Protein AF-A0A2L2Z9N8-F1 (afdb_monomer_lite)

Secondary structure (DSSP, 8-state):
-HHHHHTTTT--EEEEETTEEEEE-HHHHHHH-HHHHHHHHHS---SEEEE-SS-HHHHHHH-

Sequence (63 aa):
FKKVLDKKVYSDVVLKVNEDKIKAHKLILQARSPVFHNMFTHETAANQIAISVFGSETMKRLL

Foldseek 3Di:
DCCCAVVVPPFQAWEAEPPDTDGDHLVVCLVQDVVSVCCVVPDPDDSYHYDDPDHPVVVVVSD

Structure (mmCIF, N/CA/C/O backbone):
data_AF-A0A2L2Z9N8-F1
#
_entry.id   AF-A0A2L2Z9N8-F1
#
loop_
_atom_site.group_PDB
_atom_site.id
_atom_site.type_symbol
_atom_site.label_atom_id
_atom_site.label_alt_id
_atom_site.label_comp_id
_atom_site.label_asym_id
_atom_site.label_entity_id
_atom_site.label_seq_id
_atom_site.pdbx_PDB_ins_code
_atom_site.Cartn_x
_atom_site.Cartn_y
_atom_site.Cartn_z
_atom_site.occupancy
_atom_site.B_iso_or_equiv
_atom_site.auth_seq_id
_atom_site.auth_comp_id
_atom_site.auth_asym_id
_atom_site.auth_atom_id
_atom_site.pdbx_PDB_model_num
ATOM 1 N N . PHE A 1 1 ? -12.790 -10.778 -0.112 1.00 58.62 1 PHE A N 1
ATOM 2 C CA . PHE A 1 1 ? -11.683 -9.969 -0.672 1.00 58.62 1 PHE A CA 1
ATOM 3 C C . PHE A 1 1 ? -11.990 -8.475 -0.794 1.00 58.62 1 PHE A C 1
ATOM 5 O O . PHE A 1 1 ? -11.206 -7.694 -0.276 1.00 58.62 1 PHE A O 1
ATOM 12 N N . LYS A 1 2 ? -13.130 -8.045 -1.363 1.00 65.75 2 LYS A N 1
ATOM 13 C CA . LYS A 1 2 ? -13.437 -6.608 -1.566 1.00 65.75 2 LYS A CA 1
ATOM 14 C C . LYS A 1 2 ? -13.355 -5.739 -0.295 1.00 65.75 2 LYS A C 1
ATOM 16 O O . LYS A 1 2 ? -12.754 -4.681 -0.338 1.00 65.75 2 LYS A O 1
ATOM 21 N N . LYS A 1 3 ? -13.846 -6.225 0.856 1.00 68.56 3 LYS A N 1
ATOM 22 C CA . LYS A 1 3 ? -13.715 -5.528 2.158 1.00 68.56 3 LYS A CA 1
ATOM 23 C C . LYS A 1 3 ? -12.264 -5.343 2.627 1.00 68.56 3 LYS A C 1
ATOM 25 O O . LYS A 1 3 ? -11.987 -4.359 3.298 1.00 68.56 3 LYS A O 1
ATOM 30 N N . VAL A 1 4 ? -11.364 -6.277 2.311 1.00 72.69 4 VAL A N 1
ATOM 31 C CA . VAL A 1 4 ? -9.950 -6.211 2.722 1.00 72.69 4 VAL A CA 1
ATOM 32 C C . VAL A 1 4 ? -9.233 -5.110 1.943 1.00 72.69 4 VAL A C 1
ATOM 34 O O . VAL A 1 4 ? -8.552 -4.301 2.562 1.00 72.69 4 VAL A O 1
ATOM 37 N N . LEU A 1 5 ? -9.470 -5.017 0.627 1.00 68.62 5 LEU A N 1
ATOM 38 C CA . LEU A 1 5 ? -8.967 -3.917 -0.206 1.00 68.62 5 LEU A CA 1
ATOM 39 C C . LEU A 1 5 ? -9.598 -2.570 0.169 1.00 68.62 5 LEU A C 1
ATOM 41 O O . LEU A 1 5 ? -8.889 -1.620 0.478 1.00 68.62 5 LEU A O 1
ATOM 45 N N . ASP A 1 6 ? -10.929 -2.500 0.165 1.00 73.88 6 ASP A N 1
ATOM 46 C CA . ASP A 1 6 ? -11.677 -1.241 0.259 1.00 73.88 6 ASP A CA 1
ATOM 47 C C . ASP A 1 6 ? -11.529 -0.579 1.635 1.00 73.88 6 ASP A C 1
ATOM 49 O O . ASP A 1 6 ? -11.225 0.607 1.747 1.00 73.88 6 ASP A O 1
ATOM 53 N N . LYS A 1 7 ? -11.625 -1.379 2.705 1.00 74.81 7 LYS A N 1
ATOM 54 C CA . LYS A 1 7 ? -11.434 -0.897 4.080 1.00 74.81 7 LYS A CA 1
ATOM 55 C C . LYS A 1 7 ? -9.987 -0.980 4.556 1.00 74.81 7 LYS A C 1
ATOM 57 O O . LYS A 1 7 ? -9.714 -0.648 5.708 1.00 74.81 7 LYS A O 1
ATOM 62 N N . LYS A 1 8 ? -9.066 -1.438 3.699 1.00 73.38 8 LYS A N 1
ATOM 63 C CA . LYS A 1 8 ? -7.628 -1.54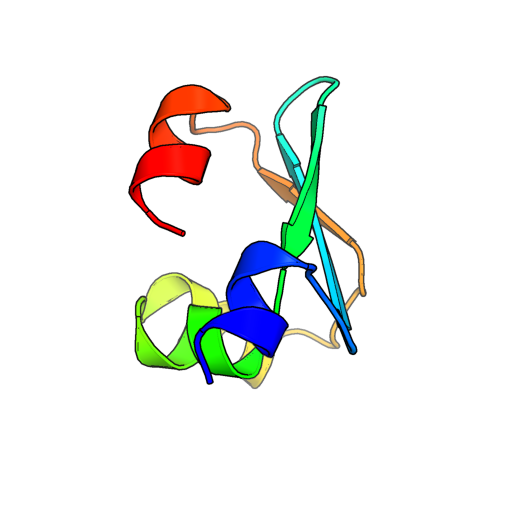3 3.995 1.00 73.38 8 LYS A CA 1
ATOM 64 C C . LYS A 1 8 ? -7.333 -2.313 5.291 1.00 73.38 8 LYS A C 1
ATOM 66 O O . LYS A 1 8 ? -6.382 -2.019 6.019 1.00 73.38 8 LYS A O 1
ATOM 71 N N . VAL A 1 9 ? -8.173 -3.298 5.607 1.00 76.31 9 VAL A N 1
ATOM 72 C CA . VAL A 1 9 ? -8.023 -4.128 6.810 1.00 76.31 9 VAL A CA 1
ATOM 73 C C . VAL A 1 9 ? -6.805 -5.028 6.612 1.00 76.31 9 VAL A C 1
ATOM 75 O O . VAL A 1 9 ? -6.619 -5.548 5.515 1.00 76.31 9 VAL A O 1
ATOM 78 N N . TYR A 1 10 ? -5.971 -5.190 7.641 1.00 83.00 10 TYR A N 1
ATOM 79 C CA . TYR A 1 10 ? -4.705 -5.942 7.572 1.00 83.00 10 TYR A CA 1
ATOM 80 C C . TYR A 1 10 ? -3.673 -5.376 6.580 1.00 83.00 10 TYR A C 1
ATOM 82 O O . TYR A 1 10 ? -2.897 -6.127 5.998 1.00 83.00 10 TYR A O 1
ATOM 90 N N . SER A 1 11 ? -3.663 -4.054 6.375 1.00 85.81 11 SER A N 1
ATOM 91 C CA . SER A 1 11 ? -2.583 -3.402 5.622 1.00 85.81 11 SER A CA 1
ATOM 92 C C . SER A 1 11 ? -1.238 -3.637 6.309 1.00 85.81 11 SER A C 1
ATOM 94 O O . SER A 1 11 ? -1.096 -3.347 7.496 1.00 85.81 11 SER A O 1
ATOM 96 N N . ASP A 1 12 ? -0.252 -4.095 5.552 1.00 86.50 12 ASP A N 1
ATOM 97 C CA . ASP A 1 12 ? 1.107 -4.418 6.003 1.00 86.50 12 ASP A CA 1
ATOM 98 C C . ASP A 1 12 ? 2.171 -3.503 5.364 1.00 86.50 12 ASP A C 1
ATOM 100 O O . ASP A 1 12 ? 3.362 -3.623 5.659 1.00 86.50 12 ASP A O 1
ATOM 104 N N . VAL A 1 13 ? 1.749 -2.552 4.521 1.00 86.69 13 VAL A N 1
ATOM 105 C CA . VAL A 1 13 ? 2.612 -1.521 3.934 1.00 86.69 13 VAL A CA 1
ATOM 106 C C . VAL A 1 13 ? 1.899 -0.175 3.793 1.00 86.69 13 VAL A C 1
ATOM 108 O O . VAL A 1 13 ? 0.687 -0.093 3.568 1.00 86.69 13 VAL A O 1
ATOM 111 N N . VAL A 1 14 ? 2.676 0.903 3.913 1.00 88.06 14 VAL A N 1
ATOM 112 C CA . VAL A 1 14 ? 2.252 2.270 3.595 1.00 88.06 14 VAL A CA 1
ATOM 113 C C . VAL A 1 14 ? 3.108 2.813 2.457 1.00 88.06 14 VAL A C 1
ATOM 115 O O . VAL A 1 14 ? 4.320 2.968 2.599 1.00 88.06 14 VAL A O 1
ATOM 118 N N . LEU A 1 15 ? 2.468 3.141 1.339 1.00 84.50 15 LEU A N 1
ATOM 119 C CA . LEU A 1 15 ? 3.096 3.861 0.239 1.00 84.50 15 LEU A CA 1
ATOM 120 C C . LEU A 1 15 ? 2.995 5.359 0.535 1.00 84.50 15 LEU A C 1
ATOM 122 O O . LEU A 1 15 ? 1.894 5.897 0.665 1.00 84.50 15 LEU A O 1
ATOM 126 N N . LYS A 1 16 ? 4.136 6.024 0.685 1.00 82.50 16 LYS A N 1
ATOM 127 C CA . LYS A 1 16 ? 4.233 7.481 0.723 1.00 82.50 16 LYS A CA 1
ATOM 128 C C . LYS A 1 16 ? 4.389 7.975 -0.703 1.00 82.50 16 LYS A C 1
ATOM 130 O O . LYS A 1 16 ? 5.380 7.649 -1.351 1.00 82.50 16 LYS A O 1
ATOM 135 N N . VAL A 1 17 ? 3.419 8.738 -1.179 1.00 79.50 17 VAL A N 1
ATOM 136 C CA . VAL A 1 17 ? 3.446 9.346 -2.508 1.00 79.50 17 VAL A CA 1
ATOM 137 C C . VAL A 1 17 ? 3.338 10.845 -2.300 1.00 79.50 17 VAL A C 1
ATOM 139 O O . VAL A 1 17 ? 2.273 11.336 -1.940 1.00 79.50 17 VAL A O 1
ATOM 142 N N . ASN A 1 18 ? 4.446 11.566 -2.467 1.00 78.56 18 ASN A N 1
ATOM 143 C CA . ASN A 1 18 ? 4.565 12.964 -2.038 1.00 78.56 18 ASN A CA 1
ATOM 144 C C . ASN A 1 18 ? 4.176 13.124 -0.550 1.00 78.56 18 ASN A C 1
ATOM 146 O O . ASN A 1 18 ? 4.772 12.485 0.319 1.00 78.56 18 ASN A O 1
ATOM 150 N N . GLU A 1 19 ? 3.165 13.944 -0.258 1.00 79.50 19 GLU A N 1
ATOM 151 C CA . GLU A 1 19 ? 2.627 14.169 1.090 1.00 79.50 19 GLU A CA 1
ATOM 152 C C . GLU A 1 19 ? 1.548 13.139 1.486 1.00 79.50 19 GLU A C 1
ATOM 154 O O . GLU A 1 19 ? 1.208 13.000 2.665 1.00 79.50 19 GLU A O 1
ATOM 159 N N . ASP A 1 20 ? 1.041 12.359 0.525 1.00 77.75 20 ASP A N 1
ATOM 160 C CA . ASP A 1 20 ? -0.020 11.380 0.743 1.00 77.75 20 ASP A CA 1
ATOM 161 C C . ASP A 1 20 ? 0.514 10.053 1.297 1.00 77.75 20 ASP A C 1
ATOM 163 O O . ASP A 1 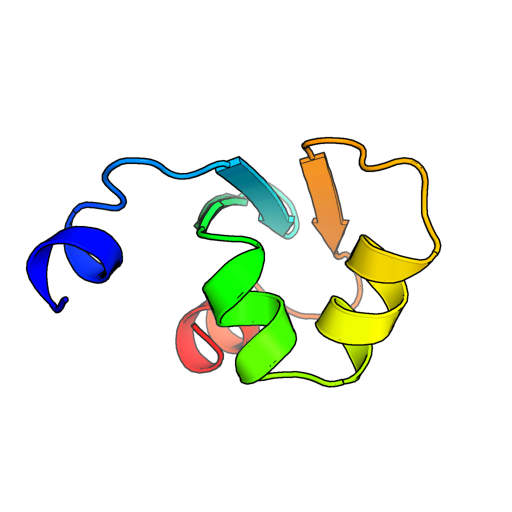20 ? 1.548 9.524 0.880 1.00 77.75 20 ASP A O 1
ATOM 167 N N . LYS A 1 21 ? -0.259 9.447 2.206 1.00 84.06 21 LYS A N 1
ATOM 168 C CA . LYS A 1 21 ? 0.006 8.110 2.758 1.00 84.06 21 LYS A CA 1
ATOM 169 C C . LYS A 1 21 ? -1.099 7.142 2.365 1.00 84.06 21 LYS A C 1
ATOM 171 O O . LYS A 1 21 ? -2.236 7.248 2.824 1.00 84.06 21 LYS A O 1
ATOM 176 N N . ILE A 1 22 ? -0.751 6.137 1.572 1.00 85.88 22 ILE A N 1
ATOM 177 C CA . ILE A 1 22 ? -1.681 5.129 1.073 1.00 85.88 22 ILE A CA 1
ATOM 178 C C . ILE A 1 22 ? -1.369 3.792 1.745 1.00 85.88 22 ILE A C 1
ATOM 180 O O . ILE A 1 22 ? -0.376 3.139 1.442 1.00 85.88 22 ILE A O 1
ATOM 184 N N . LYS A 1 23 ? -2.240 3.362 2.664 1.00 88.69 23 LYS A N 1
ATOM 185 C CA . LYS A 1 23 ? -2.205 1.991 3.198 1.00 88.69 23 LYS A CA 1
ATOM 186 C C . LYS A 1 23 ? -2.579 0.989 2.095 1.00 88.69 23 LYS A C 1
ATOM 188 O O . LYS A 1 23 ? -3.525 1.265 1.347 1.00 88.69 23 LYS A O 1
ATOM 193 N N . ALA A 1 24 ? -1.846 -0.118 2.005 1.00 87.25 24 ALA A N 1
ATOM 194 C CA . ALA A 1 24 ? -2.024 -1.174 1.009 1.00 87.25 24 ALA A CA 1
ATOM 195 C C . ALA A 1 24 ? -1.523 -2.532 1.545 1.00 87.25 24 ALA A C 1
ATOM 197 O O . ALA A 1 24 ? -1.105 -2.636 2.702 1.00 87.25 24 ALA A O 1
ATOM 198 N N . HIS A 1 25 ? -1.562 -3.559 0.691 1.00 88.81 25 HIS A N 1
ATOM 199 C CA . HIS A 1 25 ? -1.137 -4.921 1.018 1.00 88.81 25 HIS A CA 1
ATOM 200 C C . HIS A 1 25 ? 0.027 -5.357 0.129 1.00 88.81 25 HIS A C 1
ATOM 202 O O . HIS A 1 25 ? -0.115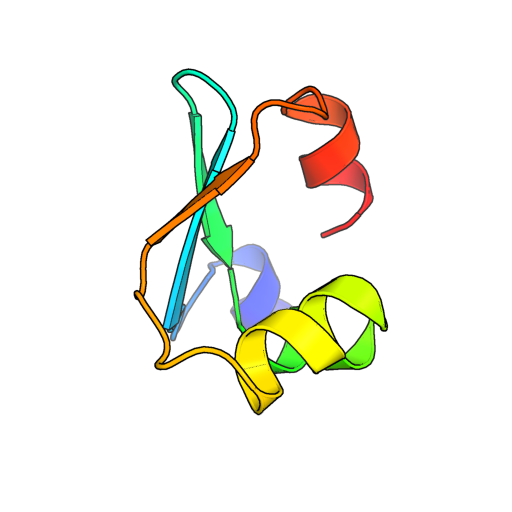 -5.371 -1.098 1.00 88.81 25 HIS A O 1
ATOM 208 N N . LYS A 1 26 ? 1.146 -5.783 0.722 1.00 86.62 26 LYS A N 1
ATOM 209 C CA . LYS A 1 26 ? 2.332 -6.258 -0.007 1.00 86.62 26 LYS A CA 1
ATOM 210 C C . LYS A 1 26 ? 1.9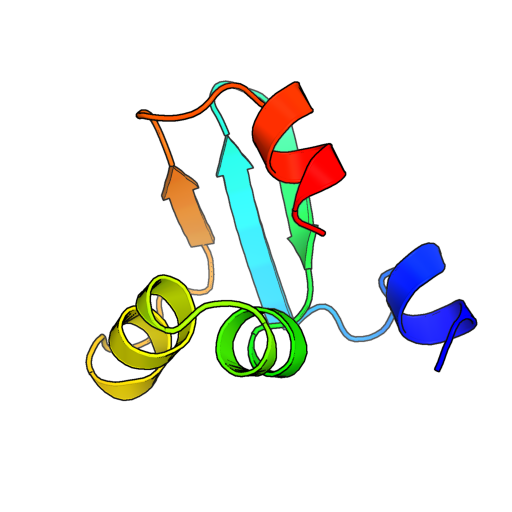68 -7.403 -0.939 1.00 86.62 26 LYS A C 1
ATOM 212 O O . LYS A 1 26 ? 2.335 -7.370 -2.103 1.00 86.62 26 LYS A O 1
ATOM 217 N N . LEU A 1 27 ? 1.206 -8.390 -0.463 1.00 86.81 27 LEU A N 1
ATOM 218 C CA . LEU A 1 27 ? 0.804 -9.553 -1.268 1.00 86.81 27 LEU A CA 1
ATOM 219 C C . LEU A 1 27 ? 0.080 -9.142 -2.563 1.00 86.81 27 LEU A C 1
ATOM 221 O O . LEU A 1 27 ? 0.386 -9.648 -3.640 1.00 86.81 27 LEU A O 1
ATOM 225 N N . ILE A 1 28 ? -0.858 -8.196 -2.463 1.00 86.94 28 ILE A N 1
ATOM 226 C CA . ILE A 1 28 ? -1.645 -7.727 -3.610 1.00 86.94 28 ILE A CA 1
ATOM 227 C C . ILE A 1 28 ? -0.757 -6.926 -4.565 1.00 86.94 28 ILE A C 1
ATOM 229 O O . ILE A 1 28 ? -0.807 -7.148 -5.771 1.00 86.94 28 ILE A O 1
ATOM 233 N N . LEU A 1 29 ? 0.088 -6.038 -4.036 1.00 87.31 29 LEU A N 1
ATOM 234 C CA . LEU A 1 29 ? 1.029 -5.252 -4.834 1.00 87.31 29 LEU A CA 1
ATOM 235 C C . LEU A 1 29 ? 2.004 -6.137 -5.620 1.00 87.31 29 LEU A C 1
ATOM 237 O O . LEU A 1 29 ? 2.189 -5.918 -6.815 1.00 87.31 29 LEU A O 1
ATOM 241 N N . GLN A 1 30 ? 2.568 -7.165 -4.982 1.00 87.88 30 GLN A N 1
ATOM 242 C CA . GLN A 1 30 ? 3.466 -8.127 -5.627 1.00 87.88 30 GLN A CA 1
ATOM 243 C C . GLN A 1 30 ? 2.760 -8.918 -6.732 1.00 87.88 30 GLN A C 1
ATOM 245 O O . GLN A 1 30 ? 3.307 -9.084 -7.816 1.00 87.88 30 GLN A O 1
ATOM 250 N N . ALA A 1 31 ? 1.524 -9.368 -6.490 1.00 88.00 31 ALA A N 1
ATOM 251 C CA . ALA A 1 31 ? 0.752 -10.112 -7.486 1.00 88.00 31 ALA A CA 1
ATOM 252 C C . ALA A 1 31 ? 0.363 -9.259 -8.708 1.00 88.00 31 ALA A C 1
ATOM 254 O O . ALA A 1 31 ? 0.125 -9.794 -9.789 1.00 88.00 31 ALA A O 1
ATOM 255 N N . ARG A 1 32 ? 0.257 -7.936 -8.537 1.00 87.50 32 ARG A N 1
ATOM 256 C CA . ARG A 1 32 ? -0.226 -7.001 -9.566 1.00 87.50 32 ARG A CA 1
ATOM 257 C C . ARG A 1 32 ? 0.896 -6.262 -10.290 1.00 87.50 32 ARG A C 1
ATOM 259 O O . ARG A 1 32 ? 0.634 -5.667 -11.331 1.00 87.50 32 ARG A O 1
ATOM 266 N N . SER A 1 33 ? 2.118 -6.281 -9.761 1.00 84.25 33 SER A N 1
ATOM 267 C CA . SER A 1 33 ? 3.253 -5.568 -10.336 1.00 84.25 33 SER A CA 1
ATOM 268 C C . SER A 1 33 ? 4.566 -6.311 -10.083 1.00 84.25 33 SER A C 1
ATOM 270 O O . SER A 1 33 ? 4.962 -6.466 -8.924 1.00 84.25 33 SER A O 1
ATOM 272 N N . PRO A 1 34 ? 5.304 -6.690 -11.141 1.00 83.56 34 PRO A N 1
ATOM 273 C CA . PRO A 1 34 ? 6.618 -7.312 -10.995 1.00 83.56 34 PRO A CA 1
ATOM 274 C C . PRO A 1 34 ? 7.642 -6.380 -10.326 1.00 83.56 34 PRO A C 1
ATOM 276 O O . PRO A 1 34 ? 8.569 -6.851 -9.677 1.00 83.56 34 PRO A O 1
ATOM 279 N N . VAL A 1 35 ? 7.448 -5.058 -10.404 1.00 83.81 35 VAL A N 1
ATOM 280 C CA . VAL A 1 35 ? 8.289 -4.085 -9.688 1.00 83.81 35 VAL A CA 1
ATOM 281 C C . VAL A 1 35 ? 8.109 -4.237 -8.181 1.00 83.81 35 VAL A C 1
ATOM 283 O O . VAL A 1 35 ? 9.089 -4.371 -7.455 1.00 83.81 35 VAL A O 1
ATOM 286 N N . PHE A 1 36 ? 6.859 -4.276 -7.709 1.00 84.94 36 PHE A N 1
ATOM 287 C CA . PHE A 1 36 ? 6.582 -4.506 -6.293 1.00 84.94 36 PHE A CA 1
ATOM 288 C C . PHE A 1 36 ? 6.964 -5.928 -5.869 1.00 84.94 36 PHE A C 1
ATOM 290 O O . PHE A 1 36 ? 7.452 -6.101 -4.759 1.00 84.94 36 PHE A O 1
ATOM 297 N N . HIS A 1 37 ? 6.802 -6.928 -6.742 1.00 85.12 37 HIS A N 1
ATOM 298 C CA . HIS A 1 37 ? 7.281 -8.291 -6.498 1.00 85.12 37 HIS A CA 1
ATOM 299 C C . HIS A 1 37 ? 8.773 -8.314 -6.176 1.00 85.12 37 HIS A C 1
ATOM 301 O O . HIS A 1 37 ? 9.154 -8.746 -5.090 1.00 85.12 37 HIS A O 1
ATOM 307 N N . ASN A 1 38 ? 9.607 -7.772 -7.065 1.00 83.88 38 ASN A N 1
ATOM 308 C CA . ASN A 1 38 ? 11.050 -7.736 -6.846 1.00 83.88 38 ASN A CA 1
ATOM 309 C C . ASN A 1 38 ? 11.417 -6.888 -5.624 1.00 83.88 38 ASN A C 1
ATOM 311 O O . ASN A 1 38 ? 12.250 -7.308 -4.823 1.00 83.88 38 ASN A O 1
ATOM 315 N N . MET A 1 39 ? 10.756 -5.740 -5.441 1.00 82.38 39 MET A N 1
ATOM 316 C CA . MET A 1 39 ? 10.994 -4.843 -4.310 1.00 82.38 39 MET A CA 1
ATOM 317 C C . MET A 1 39 ? 10.750 -5.528 -2.959 1.00 82.38 39 MET A C 1
ATOM 319 O O . MET A 1 39 ? 11.595 -5.462 -2.076 1.00 82.38 39 MET A O 1
ATOM 323 N N . PHE A 1 40 ? 9.625 -6.227 -2.790 1.00 82.25 40 PHE A N 1
ATOM 324 C CA . PHE A 1 40 ? 9.295 -6.889 -1.523 1.00 82.25 40 PHE A CA 1
ATOM 325 C C . PHE A 1 40 ? 9.961 -8.258 -1.336 1.00 82.25 40 PHE A C 1
ATOM 327 O O . PHE A 1 40 ? 10.004 -8.747 -0.209 1.00 82.25 40 PHE A O 1
ATOM 334 N N . THR A 1 41 ? 10.464 -8.871 -2.411 1.00 78.94 41 THR A N 1
ATOM 335 C CA . THR A 1 41 ? 11.138 -10.178 -2.358 1.00 78.94 41 THR A CA 1
ATOM 336 C C . THR A 1 41 ? 12.627 -10.047 -2.025 1.00 78.94 41 THR A C 1
ATOM 338 O O . THR A 1 41 ? 13.169 -10.908 -1.338 1.00 78.94 41 THR A O 1
ATOM 341 N N . HIS A 1 42 ? 13.294 -8.980 -2.484 1.00 68.19 42 HIS A N 1
ATOM 342 C CA . HIS A 1 42 ? 14.746 -8.812 -2.327 1.00 68.19 42 HIS A CA 1
ATOM 343 C C . HIS A 1 42 ? 15.155 -7.768 -1.279 1.00 68.19 42 HIS A C 1
ATOM 345 O O . HIS A 1 42 ? 16.258 -7.853 -0.742 1.00 68.19 42 HIS A O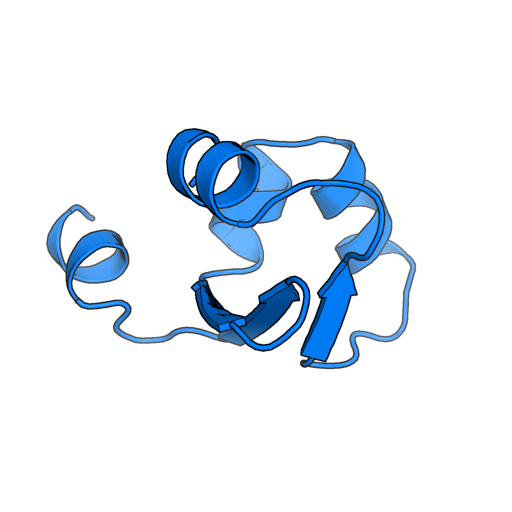 1
ATOM 351 N N . GLU A 1 43 ? 14.305 -6.787 -0.971 1.00 59.09 43 GLU A N 1
ATOM 352 C CA . GLU A 1 43 ? 14.637 -5.720 -0.025 1.00 59.09 43 GLU A CA 1
ATOM 353 C C . GLU A 1 43 ? 14.149 -6.092 1.382 1.00 59.09 43 GLU A C 1
ATOM 355 O O . GLU A 1 43 ? 13.000 -6.496 1.570 1.00 59.09 43 GLU A O 1
ATOM 360 N N . THR A 1 44 ? 15.016 -5.965 2.393 1.00 54.88 44 THR A N 1
ATOM 361 C CA . THR A 1 44 ? 14.651 -6.128 3.808 1.00 54.88 44 THR A CA 1
ATOM 362 C C . THR A 1 44 ? 13.540 -5.137 4.142 1.00 54.88 44 THR A C 1
ATOM 364 O O . THR A 1 44 ? 13.785 -3.949 4.340 1.00 54.88 44 THR A O 1
ATOM 367 N N . ALA A 1 45 ? 12.307 -5.637 4.116 1.00 55.06 45 ALA A N 1
ATOM 368 C CA . ALA A 1 45 ? 11.086 -4.873 3.952 1.00 55.06 45 ALA A CA 1
ATOM 369 C C . ALA A 1 45 ? 10.917 -3.736 4.970 1.00 55.06 45 ALA A C 1
ATOM 371 O O . ALA A 1 45 ? 10.362 -3.924 6.056 1.00 55.06 45 ALA A O 1
ATOM 372 N N . ALA A 1 46 ? 11.286 -2.517 4.580 1.00 58.81 46 ALA A N 1
ATOM 373 C CA . ALA A 1 46 ? 10.772 -1.336 5.244 1.00 58.81 46 ALA A CA 1
ATOM 374 C C . ALA A 1 46 ? 9.249 -1.294 5.027 1.00 58.81 46 ALA A C 1
ATOM 376 O O . ALA A 1 46 ? 8.748 -1.364 3.906 1.00 58.81 46 ALA A O 1
ATOM 377 N N . ASN A 1 47 ? 8.476 -1.162 6.105 1.00 63.72 47 ASN A N 1
ATOM 378 C CA . ASN A 1 47 ? 7.008 -1.080 6.027 1.00 63.72 47 ASN A CA 1
ATOM 379 C C . ASN A 1 47 ? 6.503 0.255 5.435 1.00 63.72 47 ASN A C 1
ATOM 381 O O . ASN A 1 47 ? 5.297 0.513 5.404 1.00 63.72 47 ASN A O 1
ATOM 385 N N . GLN A 1 48 ? 7.419 1.117 4.984 1.00 61.69 48 GLN A N 1
ATOM 386 C CA . GLN A 1 48 ? 7.147 2.410 4.374 1.00 61.69 48 GLN A CA 1
ATOM 387 C C . GLN A 1 48 ? 8.003 2.569 3.119 1.00 61.69 48 GLN A C 1
ATOM 389 O O . GLN A 1 48 ? 9.226 2.534 3.211 1.00 61.69 48 GLN A O 1
ATOM 394 N N . ILE A 1 49 ? 7.358 2.793 1.976 1.00 71.94 49 ILE A N 1
ATOM 395 C CA . ILE A 1 49 ? 8.036 3.038 0.698 1.00 71.94 49 ILE A CA 1
ATOM 396 C C . ILE A 1 49 ? 7.755 4.472 0.271 1.00 71.94 49 ILE A C 1
ATOM 398 O O . ILE A 1 49 ? 6.590 4.855 0.187 1.00 71.94 49 ILE A O 1
ATOM 402 N N . ALA A 1 50 ? 8.798 5.254 -0.004 1.00 68.69 50 ALA A N 1
ATOM 403 C CA . ALA A 1 50 ? 8.663 6.570 -0.621 1.00 68.69 50 ALA A CA 1
ATOM 404 C C . ALA A 1 50 ? 8.709 6.424 -2.146 1.00 68.69 50 ALA A C 1
ATOM 406 O O . ALA A 1 50 ? 9.721 6.001 -2.699 1.00 68.69 50 ALA A O 1
ATOM 407 N N . ILE A 1 51 ? 7.609 6.755 -2.818 1.00 67.75 51 ILE A N 1
ATOM 408 C CA . ILE A 1 51 ? 7.517 6.746 -4.274 1.00 67.75 51 ILE A CA 1
ATOM 409 C C . ILE A 1 51 ? 7.400 8.192 -4.755 1.00 67.75 51 ILE A C 1
ATOM 411 O O . ILE A 1 51 ? 6.346 8.809 -4.622 1.00 67.75 51 ILE A O 1
ATOM 415 N N . SER A 1 52 ? 8.489 8.720 -5.314 1.00 60.81 52 SER A N 1
ATOM 416 C CA . SER A 1 52 ? 8.580 10.119 -5.771 1.00 60.81 52 SER A CA 1
ATOM 417 C C . SER A 1 52 ? 8.393 10.288 -7.284 1.00 60.81 52 SER A C 1
ATOM 419 O O . SER A 1 52 ? 8.299 11.408 -7.770 1.00 60.81 52 SER A O 1
ATOM 421 N N . VAL A 1 53 ? 8.364 9.189 -8.047 1.00 58.47 53 VAL A N 1
ATOM 422 C CA . VAL A 1 53 ? 8.386 9.219 -9.526 1.00 58.47 53 VAL A CA 1
ATOM 423 C C . VAL A 1 53 ? 6.977 9.264 -10.136 1.00 58.47 53 VAL A C 1
ATOM 425 O O . VAL A 1 53 ? 6.809 9.605 -11.302 1.00 58.47 53 VAL A O 1
ATOM 428 N N . PHE A 1 54 ? 5.943 8.942 -9.354 1.00 64.38 54 PHE A N 1
ATOM 429 C CA . PHE A 1 54 ? 4.560 8.851 -9.824 1.00 64.38 54 PHE A CA 1
ATOM 430 C C . PHE A 1 54 ? 3.636 9.682 -8.927 1.00 64.38 54 PHE A C 1
ATOM 432 O O . PHE A 1 54 ? 3.748 9.617 -7.706 1.00 64.38 54 PHE A O 1
ATOM 439 N N . GLY A 1 55 ? 2.703 10.435 -9.518 1.00 62.66 55 GLY A N 1
ATOM 440 C CA . GLY A 1 55 ? 1.684 11.181 -8.770 1.00 62.66 55 GLY A CA 1
ATOM 441 C C . GLY A 1 55 ? 0.699 10.267 -8.025 1.00 62.66 55 GLY A C 1
ATOM 442 O O . GLY A 1 55 ? 0.475 9.116 -8.416 1.00 62.66 55 GLY A O 1
ATOM 443 N N . SER A 1 56 ? 0.077 10.781 -6.957 1.00 63.03 56 SER A N 1
ATOM 444 C CA . SER A 1 56 ? -0.832 10.009 -6.093 1.00 63.03 56 SER A CA 1
ATOM 445 C C . SER A 1 56 ? -2.073 9.490 -6.827 1.00 63.03 56 SER A C 1
ATOM 447 O O . SER A 1 56 ? -2.569 8.409 -6.505 1.00 63.03 56 SER A O 1
ATOM 449 N N . GLU A 1 57 ? -2.528 10.182 -7.873 1.00 68.50 57 GLU A N 1
ATOM 450 C CA . GLU A 1 57 ? -3.610 9.719 -8.751 1.00 68.50 57 GLU A CA 1
ATOM 451 C C . GLU A 1 57 ? -3.235 8.479 -9.569 1.00 68.50 57 GLU A C 1
ATOM 453 O O . GLU A 1 57 ? -4.012 7.524 -9.639 1.00 68.50 57 GLU A O 1
ATOM 458 N N . THR A 1 58 ? -2.028 8.446 -10.138 1.00 73.12 58 THR A N 1
ATOM 459 C CA . THR A 1 58 ? -1.527 7.284 -10.887 1.00 73.12 58 THR A CA 1
ATOM 460 C C . THR A 1 58 ? -1.424 6.064 -9.975 1.00 73.12 58 THR A C 1
ATOM 462 O O . THR A 1 58 ? -1.821 4.965 -10.355 1.00 73.12 58 THR A O 1
ATOM 465 N N . MET A 1 59 ? -0.983 6.267 -8.730 1.00 73.06 59 MET A N 1
ATOM 466 C CA . MET A 1 59 ? -0.901 5.202 -7.727 1.00 73.06 59 MET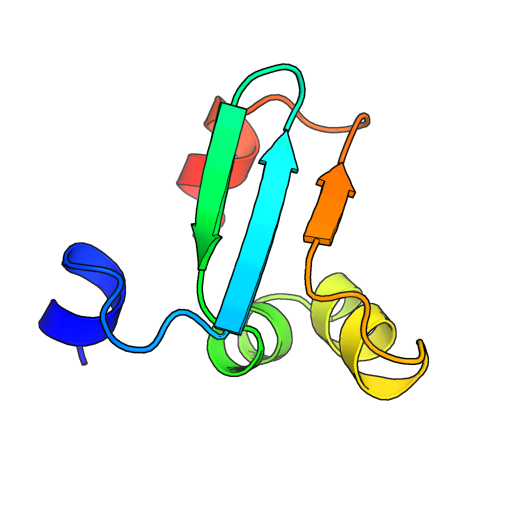 A CA 1
ATOM 467 C C . MET A 1 59 ? -2.274 4.701 -7.267 1.00 73.06 59 MET A C 1
ATOM 469 O O . MET A 1 59 ? -2.450 3.499 -7.088 1.00 73.06 59 MET A O 1
ATOM 473 N N . LYS A 1 60 ? -3.273 5.583 -7.134 1.00 68.31 60 LYS A N 1
ATOM 474 C CA . LYS A 1 60 ? -4.655 5.181 -6.817 1.00 68.31 60 LYS A CA 1
ATOM 475 C C . LYS A 1 60 ? -5.333 4.399 -7.943 1.00 68.31 60 LYS A C 1
ATOM 477 O O . LYS A 1 60 ? -6.237 3.635 -7.650 1.00 68.31 60 LYS A O 1
ATOM 482 N N . ARG A 1 61 ? -4.928 4.586 -9.204 1.00 71.00 61 ARG A N 1
ATOM 483 C CA . ARG A 1 61 ? -5.434 3.795 -10.344 1.00 71.00 61 ARG A CA 1
ATOM 484 C C . ARG A 1 61 ? -4.782 2.414 -10.464 1.00 71.00 61 ARG A C 1
ATOM 486 O O . ARG A 1 61 ? -5.358 1.532 -11.094 1.00 71.00 61 ARG A O 1
ATOM 493 N N . LEU A 1 62 ? -3.579 2.247 -9.913 1.00 67.44 62 LEU A N 1
ATOM 494 C CA . LEU A 1 62 ? -2.834 0.982 -9.918 1.00 67.44 62 LEU A CA 1
ATOM 495 C C . LEU A 1 62 ? -3.266 0.023 -8.794 1.00 67.44 62 LEU A C 1
ATOM 497 O O . LEU A 1 62 ? -3.099 -1.191 -8.938 1.00 67.44 62 LEU A O 1
ATOM 501 N N . LEU A 1 63 ? -3.794 0.572 -7.696 1.00 63.06 63 LEU A N 1
ATOM 502 C CA . LEU A 1 63 ? -4.331 -0.138 -6.528 1.00 63.06 63 LEU A CA 1
ATOM 503 C C . LEU A 1 63 ? -5.818 -0.466 -6.691 1.00 63.06 63 LEU A C 1
ATOM 505 O O . LEU A 1 63 ? -6.198 -1.599 -6.315 1.00 63.06 63 LEU A O 1
#

Organism: Parasteatoda tepidariorum (NCBI:txid114398)

Radius of gyration: 11.18 Å; chains: 1; bounding box: 28×24×19 Å

pLDDT: mean 75.61, std 10.27, range [54.88, 88.81]

InterPro domains:
  IPR000210 BTB/POZ domain [PF00651] (1-63)
  IPR000210 BTB/POZ domain [PS50097] (11-63)
  IPR011333 SKP1/BTB/POZ domain superfamily [G3DSA:3.30.710.10] (1-63)
  IPR011333 SKP1/BTB/POZ domain superfamily [SSF54695] (2-63)